Protein AF-A0A965ZSC7-F1 (afdb_monomer)

Solvent-accessible surface area (backbone atoms only — not comparable to full-atom values): 6159 Å² total; per-residue (Å²): 130,85,88,66,48,68,47,75,64,56,73,90,70,51,81,62,53,48,78,44,63,61,69,77,43,99,63,70,79,82,71,64,54,34,88,85,83,64,43,74,52,51,72,76,75,42,51,89,81,42,60,68,70,58,50,54,61,72,73,51,71,60,50,64,44,78,54,53,69,72,57,51,60,58,41,56,78,71,40,63,70,70,49,71,52,62,63,69,57,29,64,74,69,77,98

Radius of gyration: 20.05 Å; Cα contacts (8 Å, |Δi|>4): 76; chains: 1; bounding box: 38×33×57 Å

Mean predicted aligned error: 4.24 Å

Structure (mmCIF, N/CA/C/O backbone):
data_AF-A0A965ZSC7-F1
#
_entry.id   AF-A0A965ZSC7-F1
#
loop_
_atom_site.group_PDB
_atom_site.id
_atom_site.type_symbol
_atom_site.label_atom_id
_atom_site.label_alt_id
_atom_site.label_comp_id
_atom_site.label_asym_id
_atom_site.label_entity_id
_atom_site.label_seq_id
_atom_site.pdbx_PDB_ins_code
_atom_site.Cartn_x
_atom_site.Cartn_y
_atom_site.Cartn_z
_atom_site.occupancy
_atom_site.B_iso_or_equiv
_atom_site.auth_seq_id
_atom_site.auth_comp_id
_atom_site.auth_asym_id
_atom_site.auth_atom_id
_atom_site.pdbx_PDB_model_num
ATOM 1 N N . MET A 1 1 ? -9.814 -12.324 27.582 1.00 57.06 1 MET A N 1
ATOM 2 C CA . MET A 1 1 ? -9.759 -11.652 26.261 1.00 57.06 1 MET A CA 1
ATOM 3 C C . MET A 1 1 ? -10.273 -10.240 26.452 1.00 57.06 1 MET A C 1
ATOM 5 O O . MET A 1 1 ? -11.249 -10.091 27.173 1.00 57.06 1 MET A O 1
ATOM 9 N N . SER A 1 2 ? -9.608 -9.222 25.906 1.00 62.06 2 SER A N 1
ATOM 10 C CA . SER A 1 2 ? -10.027 -7.837 26.131 1.00 62.06 2 SER A CA 1
ATOM 11 C C . SER A 1 2 ? -11.410 -7.557 25.524 1.00 62.06 2 SER A C 1
ATOM 13 O O . SER A 1 2 ? -11.791 -8.118 24.493 1.00 62.06 2 SER A O 1
ATOM 15 N N . ASP A 1 3 ? -12.181 -6.709 26.200 1.00 80.00 3 ASP A N 1
ATOM 16 C CA . ASP A 1 3 ? -13.589 -6.425 25.892 1.00 80.00 3 ASP A CA 1
ATOM 17 C C . ASP A 1 3 ? -13.761 -5.291 24.858 1.00 80.00 3 ASP A C 1
ATOM 19 O O . ASP A 1 3 ? -14.822 -4.687 24.706 1.00 80.00 3 ASP A O 1
ATOM 23 N N . TYR A 1 4 ? -12.693 -4.956 24.128 1.00 87.31 4 TYR A N 1
ATOM 24 C CA . TYR A 1 4 ? -12.706 -3.832 23.200 1.00 87.31 4 TYR A CA 1
ATOM 25 C C . TYR A 1 4 ? -13.602 -4.126 21.990 1.00 87.31 4 TYR A C 1
ATOM 27 O O . TYR A 1 4 ? -13.466 -5.142 21.308 1.00 87.31 4 TYR A O 1
ATOM 35 N N . THR A 1 5 ? -14.527 -3.206 21.714 1.00 94.06 5 THR A N 1
ATOM 36 C CA . THR A 1 5 ? -15.333 -3.201 20.479 1.00 94.06 5 THR A CA 1
ATOM 37 C C . THR A 1 5 ? -14.636 -2.427 19.358 1.00 94.06 5 THR A C 1
ATOM 39 O O . THR A 1 5 ? -14.866 -2.710 18.187 1.00 94.06 5 THR A O 1
ATOM 42 N N . LYS A 1 6 ? -13.771 -1.469 19.704 1.00 96.50 6 LYS A N 1
ATOM 43 C CA . LYS A 1 6 ? -13.015 -0.625 18.776 1.00 96.50 6 LYS A CA 1
ATOM 44 C C . LYS A 1 6 ? -11.543 -0.653 19.166 1.00 96.50 6 LYS A C 1
ATOM 46 O O . LYS A 1 6 ? -11.225 -0.430 20.331 1.00 96.50 6 LYS A O 1
ATOM 51 N N . ILE A 1 7 ? -10.681 -0.898 18.192 1.00 95.62 7 ILE A N 1
ATOM 52 C CA . ILE A 1 7 ? -9.227 -0.881 18.308 1.00 95.62 7 ILE A CA 1
ATOM 53 C C . ILE A 1 7 ? -8.731 0.246 17.406 1.00 95.62 7 ILE A C 1
ATOM 55 O O . ILE A 1 7 ? -9.120 0.341 16.238 1.00 95.62 7 ILE A O 1
ATOM 59 N N . LEU A 1 8 ? -7.925 1.127 17.982 1.00 95.38 8 LEU A N 1
ATOM 60 C CA . LEU A 1 8 ? -7.270 2.232 17.298 1.00 95.38 8 LEU A CA 1
ATOM 61 C C . LEU A 1 8 ? -5.768 2.015 17.410 1.00 95.38 8 LEU A C 1
ATOM 63 O O . LEU A 1 8 ? -5.301 1.612 18.472 1.00 95.38 8 LEU A O 1
ATOM 67 N N . LEU A 1 9 ? -5.063 2.285 16.320 1.00 96.50 9 LEU A N 1
ATOM 68 C CA . LEU A 1 9 ? -3.616 2.441 16.320 1.00 96.50 9 LEU A CA 1
ATOM 69 C C . LEU A 1 9 ? -3.305 3.936 16.393 1.00 96.50 9 LEU A C 1
ATOM 71 O O . LEU A 1 9 ? -4.072 4.747 15.861 1.00 96.50 9 LEU A O 1
ATOM 75 N N . ALA A 1 10 ? -2.216 4.294 17.057 1.00 95.69 10 ALA A N 1
ATOM 76 C CA . ALA A 1 10 ? -1.660 5.635 16.979 1.00 95.69 10 ALA A CA 1
ATOM 77 C C . ALA A 1 10 ? -0.932 5.848 15.635 1.00 95.69 10 ALA A C 1
ATOM 79 O O . ALA A 1 10 ? -0.636 4.897 14.909 1.00 95.69 10 ALA A O 1
ATOM 80 N N . GLU A 1 11 ? -0.683 7.106 15.261 1.00 93.75 11 GLU A N 1
ATOM 81 C CA . GLU A 1 11 ? -0.016 7.437 13.991 1.00 93.75 11 GLU A CA 1
ATOM 82 C C . GLU A 1 11 ? 1.428 6.914 13.928 1.00 93.75 11 GLU A C 1
ATOM 84 O O . GLU A 1 11 ? 1.899 6.549 12.856 1.00 93.75 11 GLU A O 1
ATOM 89 N N . ASP A 1 12 ? 2.118 6.820 15.067 1.00 94.62 12 ASP A N 1
ATOM 90 C CA . ASP A 1 12 ? 3.470 6.258 15.185 1.00 94.62 12 ASP A CA 1
ATOM 91 C C . ASP A 1 12 ? 3.501 4.721 15.114 1.00 94.62 12 ASP A C 1
ATOM 93 O O . ASP A 1 12 ? 4.560 4.129 14.914 1.00 94.62 12 ASP A O 1
ATOM 97 N N . GLU A 1 13 ? 2.339 4.072 15.210 1.00 96.12 13 GLU A N 1
ATOM 98 C CA . GLU A 1 13 ? 2.160 2.637 14.972 1.00 96.12 13 GLU A CA 1
ATOM 99 C C . GLU A 1 13 ? 1.781 2.327 13.512 1.00 96.12 13 GLU A C 1
ATOM 101 O O . GLU A 1 13 ? 1.572 1.162 13.153 1.00 96.12 13 GLU A O 1
ATOM 106 N N . MET A 1 14 ? 1.656 3.345 12.649 1.00 96.25 14 MET A N 1
ATOM 107 C CA . MET A 1 14 ? 1.351 3.128 11.238 1.00 96.25 14 MET A CA 1
ATOM 108 C C . MET A 1 14 ? 2.491 2.388 10.522 1.00 96.25 14 MET A C 1
ATOM 110 O O . MET A 1 14 ? 3.668 2.671 10.749 1.00 96.25 14 MET A O 1
ATOM 114 N N . PRO A 1 15 ? 2.168 1.469 9.594 1.00 97.06 15 PRO A N 1
ATOM 115 C CA . PRO A 1 15 ? 3.176 0.867 8.736 1.00 97.06 15 PRO A CA 1
ATOM 116 C C . PRO A 1 15 ? 3.916 1.927 7.915 1.00 97.06 15 PRO A C 1
ATOM 118 O O . PRO A 1 15 ? 3.292 2.800 7.317 1.00 97.06 15 PRO A O 1
ATOM 121 N N . THR A 1 16 ? 5.237 1.788 7.825 1.00 97.88 16 THR A N 1
ATOM 122 C CA . THR A 1 16 ? 6.116 2.669 7.038 1.00 97.88 16 THR A CA 1
ATOM 123 C C . THR A 1 16 ? 6.501 2.080 5.680 1.00 97.88 16 THR A C 1
ATOM 125 O O . THR A 1 16 ? 7.241 2.697 4.918 1.00 97.88 16 THR A O 1
ATOM 128 N N . ARG A 1 17 ? 6.012 0.871 5.374 1.00 98.31 17 ARG A N 1
ATOM 129 C CA . ARG A 1 17 ? 6.323 0.103 4.163 1.00 98.31 17 ARG A CA 1
ATOM 130 C C . ARG A 1 17 ? 5.062 -0.502 3.573 1.00 98.31 17 ARG A C 1
ATOM 132 O O . ARG A 1 17 ? 4.231 -1.035 4.310 1.00 98.31 17 ARG A O 1
ATOM 139 N N . TRP A 1 18 ? 4.951 -0.484 2.252 1.00 98.31 18 TRP A N 1
ATOM 140 C CA . TRP A 1 18 ? 4.018 -1.342 1.533 1.00 98.31 18 TRP A CA 1
ATOM 141 C C . TRP A 1 18 ? 4.594 -2.755 1.417 1.00 98.31 18 TRP A C 1
ATOM 143 O O . TRP A 1 18 ? 5.806 -2.933 1.300 1.00 98.31 18 TRP A O 1
ATOM 153 N N . TYR A 1 19 ? 3.718 -3.757 1.453 1.00 98.31 19 TYR A N 1
ATOM 154 C CA . TYR A 1 19 ? 4.069 -5.159 1.233 1.00 98.31 19 TYR A CA 1
ATOM 155 C C . TYR A 1 19 ? 3.646 -5.581 -0.175 1.00 98.31 19 TYR A C 1
ATOM 157 O O . TYR A 1 19 ? 2.485 -5.410 -0.552 1.00 98.31 19 TYR A O 1
ATOM 165 N N . ASN A 1 20 ? 4.585 -6.146 -0.927 1.00 97.75 20 ASN A N 1
ATOM 166 C CA . ASN A 1 20 ? 4.355 -6.744 -2.233 1.00 97.75 20 ASN A CA 1
ATOM 167 C C . ASN A 1 20 ? 4.237 -8.261 -2.069 1.00 97.75 20 ASN A C 1
ATOM 169 O O . ASN A 1 20 ? 5.158 -8.910 -1.574 1.00 97.75 20 ASN A O 1
ATOM 173 N N . ILE A 1 21 ? 3.112 -8.824 -2.504 1.00 97.00 21 ILE A N 1
ATOM 174 C CA . ILE A 1 21 ? 2.840 -10.260 -2.386 1.00 97.00 21 ILE A CA 1
ATOM 175 C C . ILE A 1 21 ? 3.551 -11.097 -3.457 1.00 97.00 21 ILE A C 1
ATOM 177 O O . ILE A 1 21 ? 3.754 -12.288 -3.244 1.00 97.00 21 ILE A O 1
ATOM 181 N N . ILE A 1 22 ? 3.951 -10.499 -4.588 1.00 96.06 22 ILE A N 1
ATOM 182 C CA . ILE A 1 22 ? 4.526 -11.208 -5.746 1.00 96.06 22 ILE A CA 1
ATOM 183 C C . ILE A 1 22 ? 5.662 -12.177 -5.366 1.00 96.06 22 ILE A C 1
ATOM 185 O O . ILE A 1 22 ? 5.627 -13.314 -5.836 1.00 96.06 22 ILE A O 1
ATOM 189 N N . PRO A 1 23 ? 6.630 -11.814 -4.500 1.00 96.06 23 PRO A N 1
ATOM 190 C CA . PRO A 1 23 ? 7.751 -12.695 -4.153 1.00 96.06 23 PRO A CA 1
ATOM 191 C C . PRO A 1 23 ? 7.352 -13.931 -3.343 1.00 96.06 23 PRO A C 1
ATOM 193 O O . PRO A 1 23 ? 8.146 -14.861 -3.222 1.00 96.06 23 PRO A O 1
ATOM 196 N N . ASP A 1 24 ? 6.152 -13.921 -2.762 1.00 97.00 24 ASP A N 1
ATOM 197 C CA . ASP A 1 24 ? 5.636 -14.984 -1.902 1.00 97.00 24 ASP A CA 1
ATOM 198 C C . ASP A 1 24 ? 4.539 -15.814 -2.601 1.00 97.00 24 ASP A C 1
ATOM 200 O O . ASP A 1 24 ? 4.007 -16.761 -2.018 1.00 97.00 24 ASP A O 1
ATOM 204 N N . LEU A 1 25 ? 4.206 -15.492 -3.858 1.00 96.88 25 LEU A N 1
ATOM 205 C CA . LEU A 1 25 ? 3.310 -16.304 -4.677 1.00 96.88 25 LEU A CA 1
ATOM 206 C C . LEU A 1 25 ? 4.017 -17.583 -5.165 1.00 96.88 25 LEU A C 1
ATOM 208 O O . LEU A 1 25 ? 5.221 -17.567 -5.421 1.00 96.88 25 LEU A O 1
ATOM 212 N N . PRO A 1 26 ? 3.281 -18.699 -5.338 1.00 96.69 26 PRO A N 1
ATOM 213 C CA . PRO A 1 26 ? 3.852 -19.941 -5.867 1.00 96.69 26 PRO A CA 1
ATOM 214 C C . PRO A 1 26 ? 4.377 -19.785 -7.302 1.00 96.69 26 PRO A C 1
ATOM 216 O O . PRO A 1 26 ? 5.338 -20.448 -7.683 1.00 96.69 26 PRO A O 1
ATOM 219 N N . GLU A 1 27 ? 3.753 -18.903 -8.081 1.00 95.44 27 GLU A N 1
ATOM 220 C CA . GLU A 1 27 ? 4.181 -18.477 -9.409 1.00 95.44 27 GLU A CA 1
ATOM 221 C C . GLU A 1 27 ? 3.850 -16.984 -9.592 1.00 95.44 27 GLU A C 1
ATOM 223 O O . GLU A 1 27 ? 2.847 -16.514 -9.040 1.00 95.44 27 GLU A O 1
ATOM 228 N N . PRO A 1 28 ? 4.681 -16.214 -10.317 1.00 90.44 28 PRO A N 1
ATOM 229 C CA . PRO A 1 28 ? 4.421 -14.798 -10.536 1.00 90.44 28 PRO A CA 1
ATOM 230 C C . PRO A 1 28 ? 3.190 -14.596 -11.436 1.00 90.44 28 PRO A C 1
ATOM 232 O O . PRO A 1 28 ? 2.932 -15.421 -12.320 1.00 90.44 28 PRO A O 1
ATOM 235 N N . PRO A 1 29 ? 2.440 -13.492 -11.262 1.00 92.19 29 PRO A N 1
ATOM 236 C CA . PRO A 1 29 ? 1.368 -13.151 -12.185 1.00 92.19 29 PRO A CA 1
ATOM 237 C C . PRO A 1 29 ? 1.934 -12.941 -13.600 1.00 92.19 29 PRO A C 1
ATOM 239 O O . PRO A 1 29 ? 3.080 -12.504 -13.750 1.00 92.19 29 PRO A O 1
ATOM 242 N N . PRO A 1 30 ? 1.152 -13.241 -14.652 1.00 92.69 30 PRO A N 1
ATOM 243 C CA . PRO A 1 30 ? 1.582 -12.974 -16.016 1.00 92.69 30 PRO A CA 1
ATOM 244 C C . PRO A 1 30 ? 1.840 -11.471 -16.199 1.00 92.69 30 PRO A C 1
ATOM 246 O O . PRO A 1 30 ? 1.076 -10.657 -15.669 1.00 92.69 30 PRO A O 1
ATOM 249 N N . PRO A 1 31 ? 2.884 -11.087 -16.951 1.00 91.50 31 PRO A N 1
ATOM 250 C CA . PRO A 1 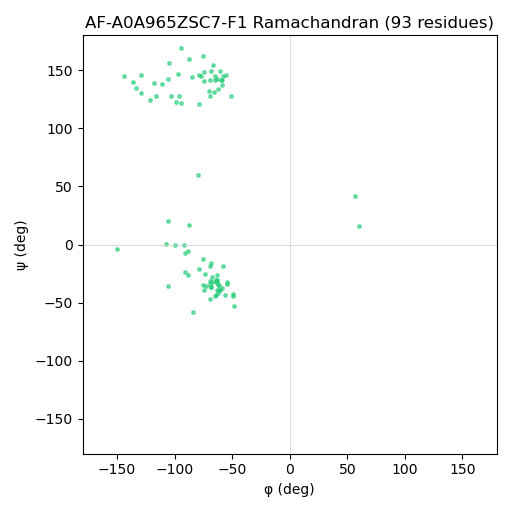31 ? 3.197 -9.683 -17.160 1.00 91.50 31 PRO A CA 1
ATOM 251 C C . PRO A 1 31 ? 2.099 -8.991 -17.983 1.00 91.50 31 PRO A C 1
ATOM 253 O O . PRO A 1 31 ? 1.425 -9.646 -18.790 1.00 91.50 31 PRO A O 1
ATOM 256 N N . PRO A 1 32 ? 1.938 -7.663 -17.842 1.00 91.38 32 PRO A N 1
ATOM 257 C CA . PRO A 1 32 ? 1.109 -6.895 -18.759 1.00 91.38 32 PRO A CA 1
ATOM 258 C C . PRO A 1 32 ? 1.641 -7.055 -20.187 1.00 91.38 32 PRO A C 1
ATOM 260 O O . PRO A 1 32 ? 2.851 -7.096 -20.408 1.00 91.38 32 PRO A O 1
ATOM 263 N N . LEU A 1 33 ? 0.738 -7.153 -21.161 1.00 94.56 33 LEU A N 1
ATOM 264 C CA . LEU A 1 33 ? 1.094 -7.324 -22.569 1.00 94.56 33 LEU A CA 1
ATOM 265 C C . LEU A 1 33 ? 0.862 -6.028 -23.341 1.00 94.56 33 LEU A C 1
ATOM 267 O O . LEU A 1 33 ? -0.141 -5.341 -23.131 1.00 94.56 33 LEU A O 1
ATOM 271 N N . HIS A 1 34 ? 1.748 -5.730 -24.285 1.00 94.31 34 HIS A N 1
ATOM 272 C CA . HIS A 1 34 ? 1.543 -4.641 -25.227 1.00 94.31 34 HIS A CA 1
ATOM 273 C C . HIS A 1 34 ? 0.344 -4.971 -26.143 1.00 94.31 34 HIS A C 1
ATOM 275 O O . HIS A 1 34 ? 0.284 -6.064 -26.713 1.00 94.31 34 HIS A O 1
ATOM 281 N N . PRO A 1 35 ? -0.620 -4.050 -26.335 1.00 92.25 35 PRO A N 1
ATOM 282 C CA . PRO A 1 35 ? -1.898 -4.363 -26.981 1.00 92.25 35 PRO A CA 1
ATOM 283 C C . PRO A 1 35 ? -1.771 -4.798 -28.451 1.00 92.25 35 PRO A C 1
ATOM 285 O O . PRO A 1 35 ? -2.567 -5.614 -28.915 1.00 92.25 35 PRO A O 1
ATOM 288 N N . GLU A 1 36 ? -0.782 -4.270 -29.178 1.00 94.12 36 GLU A N 1
ATOM 289 C CA . GLU A 1 36 ? -0.541 -4.607 -30.590 1.00 94.12 36 GLU A CA 1
ATOM 290 C C . GLU A 1 36 ? 0.289 -5.888 -30.770 1.00 94.12 36 GLU A C 1
ATOM 292 O O . GLU A 1 36 ? -0.176 -6.841 -31.393 1.00 94.12 36 GLU A O 1
ATOM 297 N N . THR A 1 37 ? 1.502 -5.934 -30.208 1.00 94.88 37 THR A N 1
ATOM 298 C CA . THR A 1 37 ? 2.429 -7.067 -30.365 1.00 94.88 37 THR A CA 1
ATOM 299 C C . THR A 1 37 ? 2.019 -8.299 -29.562 1.00 94.88 37 THR A C 1
ATOM 301 O O . THR A 1 37 ? 2.372 -9.408 -29.949 1.00 94.88 37 THR A O 1
ATOM 304 N N . ARG A 1 38 ? 1.256 -8.120 -28.472 1.00 93.31 38 ARG A N 1
ATOM 305 C CA . ARG A 1 38 ? 0.918 -9.149 -27.470 1.00 93.31 38 ARG A CA 1
ATOM 306 C C . ARG A 1 38 ? 2.120 -9.763 -26.754 1.00 93.31 38 ARG A C 1
ATOM 308 O O . ARG A 1 38 ? 1.975 -10.787 -26.093 1.00 93.31 38 ARG A O 1
ATOM 315 N N . GLU A 1 39 ? 3.271 -9.115 -26.844 1.00 95.31 39 GLU A N 1
ATOM 316 C CA . GLU A 1 39 ? 4.463 -9.456 -26.074 1.00 95.31 39 GLU A CA 1
ATOM 317 C C . GLU A 1 39 ? 4.446 -8.735 -24.715 1.00 95.31 39 GLU A C 1
ATOM 319 O O . GLU A 1 39 ? 3.725 -7.740 -24.570 1.00 95.31 39 GLU A O 1
ATOM 324 N N . PRO A 1 40 ? 5.211 -9.204 -23.710 1.00 94.75 40 PRO A N 1
ATOM 325 C CA . PRO A 1 40 ? 5.355 -8.508 -22.434 1.00 94.75 40 PRO A CA 1
ATOM 326 C C . PRO A 1 40 ? 5.735 -7.033 -22.619 1.00 94.75 40 PRO A C 1
ATOM 328 O O . PRO A 1 40 ? 6.693 -6.717 -23.324 1.00 94.75 40 PRO A O 1
ATOM 331 N N . ALA A 1 41 ? 4.973 -6.140 -21.987 1.00 94.19 41 ALA A N 1
ATOM 332 C CA . ALA A 1 41 ? 5.191 -4.702 -22.050 1.00 94.19 41 ALA A CA 1
ATOM 333 C C . ALA A 1 41 ? 6.475 -4.308 -21.309 1.00 94.19 41 ALA A C 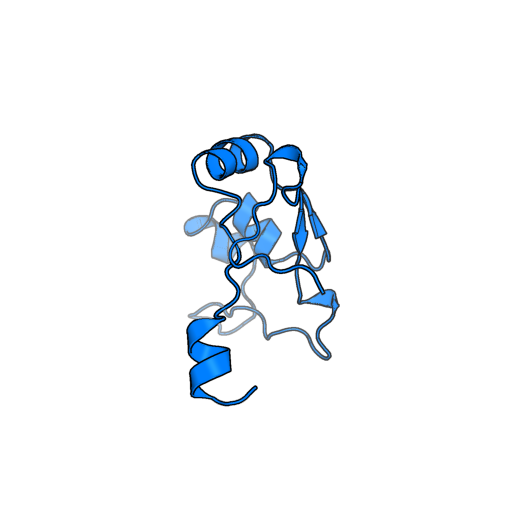1
ATOM 335 O O . ALA A 1 41 ? 6.799 -4.838 -20.243 1.00 94.19 41 ALA A O 1
ATOM 336 N N . THR A 1 42 ? 7.194 -3.348 -21.874 1.00 93.75 42 THR A N 1
ATOM 337 C CA . THR A 1 42 ? 8.398 -2.763 -21.286 1.00 93.75 42 THR A CA 1
ATOM 338 C C . THR A 1 42 ? 8.067 -1.497 -20.494 1.00 93.75 42 THR A C 1
ATOM 340 O O . THR A 1 42 ? 6.972 -0.943 -20.588 1.00 93.75 42 THR A O 1
ATOM 343 N N . ALA A 1 43 ? 9.036 -0.995 -19.724 1.00 94.25 43 ALA A N 1
ATOM 344 C CA . ALA A 1 43 ? 8.890 0.277 -19.017 1.00 94.25 43 ALA A CA 1
ATOM 345 C C . ALA A 1 43 ? 8.604 1.450 -19.974 1.00 94.25 43 ALA A C 1
ATOM 347 O O . ALA A 1 43 ? 7.804 2.328 -19.650 1.00 94.25 43 ALA A O 1
ATOM 348 N N . ASP A 1 44 ? 9.219 1.445 -21.160 1.00 94.81 44 ASP A N 1
ATOM 349 C CA . ASP A 1 44 ? 9.039 2.495 -22.166 1.00 94.81 44 ASP A CA 1
ATOM 350 C C . ASP A 1 44 ? 7.629 2.471 -22.768 1.00 94.81 44 ASP A C 1
ATOM 352 O O . ASP A 1 44 ? 7.070 3.528 -23.056 1.00 94.81 44 ASP A O 1
ATOM 356 N N . ASP A 1 45 ? 7.011 1.291 -22.870 1.00 94.50 45 ASP A N 1
ATOM 357 C CA . ASP A 1 45 ? 5.619 1.155 -23.316 1.00 94.50 45 ASP A CA 1
ATOM 358 C C . ASP A 1 45 ? 4.629 1.750 -22.296 1.00 94.50 45 ASP A C 1
ATOM 360 O O . ASP A 1 45 ? 3.545 2.212 -22.660 1.00 94.50 45 ASP A O 1
ATOM 364 N N . LEU A 1 46 ? 5.002 1.765 -21.010 1.00 93.56 46 LEU A N 1
ATOM 365 C CA . LEU A 1 46 ? 4.192 2.288 -19.905 1.00 93.56 46 LEU A CA 1
ATOM 366 C C . LEU A 1 46 ? 4.446 3.774 -19.612 1.00 93.56 46 LEU A C 1
ATOM 368 O O . LEU A 1 46 ? 3.573 4.450 -19.060 1.00 93.56 46 LEU A O 1
ATOM 372 N N . ALA A 1 47 ? 5.614 4.298 -19.989 1.00 95.75 47 ALA A N 1
ATOM 373 C CA . ALA A 1 47 ? 6.040 5.673 -19.724 1.00 95.75 47 ALA A CA 1
ATOM 374 C C . ALA A 1 47 ? 5.063 6.770 -20.207 1.00 95.75 47 ALA A C 1
ATOM 376 O O . ALA A 1 47 ? 4.942 7.786 -19.518 1.00 95.75 47 ALA A O 1
ATOM 377 N N . PRO A 1 48 ? 4.323 6.612 -21.326 1.00 94.75 48 PRO A N 1
ATOM 378 C CA . PRO A 1 48 ? 3.312 7.590 -21.736 1.00 94.75 48 PRO A CA 1
ATOM 379 C C . PRO A 1 48 ? 2.075 7.639 -20.826 1.00 94.75 48 PRO A C 1
ATOM 381 O O . PRO A 1 48 ? 1.311 8.601 -20.893 1.00 94.75 48 PRO A O 1
ATOM 384 N N . LEU A 1 49 ? 1.844 6.600 -20.018 1.00 93.88 49 LEU A N 1
ATOM 385 C CA . LEU A 1 49 ? 0.630 6.423 -19.217 1.00 93.88 49 LEU A CA 1
ATOM 386 C C . LEU A 1 49 ? 0.863 6.696 -17.732 1.00 93.88 49 LEU A C 1
ATOM 388 O O . LEU A 1 49 ? -0.026 7.214 -17.053 1.00 93.88 49 LEU A O 1
ATOM 392 N N . PHE A 1 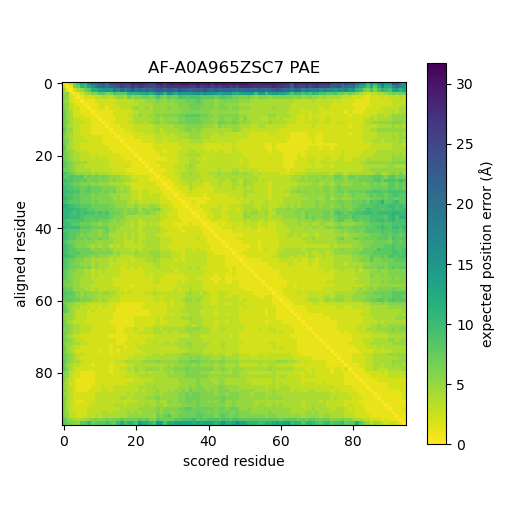50 ? 2.044 6.343 -17.224 1.00 96.38 50 PHE A N 1
ATOM 393 C CA . PHE A 1 50 ? 2.320 6.328 -15.794 1.00 96.38 50 PHE A CA 1
ATOM 394 C C . PHE A 1 50 ? 3.599 7.096 -15.436 1.00 96.38 50 PHE A C 1
ATOM 396 O O . PHE A 1 50 ? 4.581 7.065 -16.178 1.00 96.38 50 PHE A O 1
ATOM 403 N N . PRO A 1 51 ? 3.640 7.753 -14.262 1.00 97.06 51 PRO A N 1
ATOM 404 C CA . PRO A 1 51 ? 4.883 8.255 -13.694 1.00 97.06 51 PRO A CA 1
ATOM 405 C C . PRO A 1 51 ? 5.901 7.131 -13.491 1.00 97.06 51 PRO A C 1
ATOM 407 O O . PRO A 1 51 ? 5.546 6.032 -13.064 1.00 97.06 51 PRO A O 1
ATOM 410 N N . LYS A 1 52 ? 7.185 7.450 -13.683 1.00 96.31 52 LYS A N 1
ATOM 411 C CA . LYS A 1 52 ? 8.301 6.501 -13.541 1.00 96.31 52 LYS A CA 1
ATOM 412 C C . LYS A 1 52 ? 8.264 5.704 -12.230 1.00 96.31 52 LYS A C 1
ATOM 414 O O . LYS A 1 52 ? 8.462 4.499 -12.258 1.00 96.31 52 LYS A O 1
ATOM 419 N N . ALA A 1 53 ? 7.950 6.353 -11.107 1.00 95.62 53 ALA A N 1
ATOM 420 C CA . ALA A 1 53 ? 7.882 5.692 -9.803 1.00 95.62 53 ALA A CA 1
ATOM 421 C C . ALA A 1 53 ? 6.800 4.596 -9.734 1.00 95.62 53 ALA A C 1
ATOM 423 O O . ALA A 1 53 ? 7.012 3.577 -9.088 1.00 95.62 53 ALA A O 1
ATOM 424 N N . LEU A 1 54 ? 5.659 4.772 -10.415 1.00 95.38 54 LEU A N 1
ATOM 425 C CA . LEU A 1 54 ? 4.627 3.730 -10.477 1.00 95.38 54 LEU A CA 1
ATOM 426 C C . LEU A 1 54 ? 5.063 2.566 -11.370 1.00 95.38 54 LEU A C 1
ATOM 428 O O . LEU A 1 54 ? 4.786 1.417 -11.050 1.00 95.38 54 LEU A O 1
ATOM 432 N N . ILE A 1 55 ? 5.788 2.853 -12.453 1.00 96.00 55 ILE A N 1
ATOM 433 C CA . ILE A 1 55 ? 6.353 1.821 -13.334 1.00 96.00 55 ILE A CA 1
ATOM 434 C C . ILE A 1 55 ? 7.400 0.994 -12.577 1.00 96.00 55 ILE A C 1
ATOM 436 O O . ILE A 1 55 ? 7.383 -0.230 -12.637 1.00 96.00 55 ILE A O 1
ATOM 440 N N . GLU A 1 56 ? 8.279 1.646 -11.813 1.00 94.88 56 GLU A N 1
ATOM 441 C CA . GLU A 1 56 ? 9.266 0.967 -10.963 1.00 94.88 56 GLU A CA 1
ATOM 442 C C . GLU A 1 56 ? 8.593 0.069 -9.908 1.00 94.88 56 GLU A C 1
ATOM 444 O O . GLU A 1 56 ? 9.057 -1.046 -9.673 1.00 94.88 56 GLU A O 1
ATOM 449 N N . GLN A 1 57 ? 7.478 0.515 -9.318 1.00 94.75 57 GLN A N 1
ATOM 450 C CA . GLN A 1 57 ? 6.689 -0.287 -8.374 1.00 94.75 57 GLN A CA 1
ATOM 451 C C . GLN A 1 57 ? 5.983 -1.482 -9.032 1.00 94.75 57 GLN A C 1
ATOM 453 O O . GLN A 1 57 ? 5.899 -2.540 -8.419 1.00 94.75 57 GLN A O 1
ATOM 458 N N . GLU A 1 58 ? 5.493 -1.339 -10.264 1.00 92.94 58 GLU A N 1
ATOM 459 C CA . GLU A 1 58 ? 4.854 -2.435 -11.007 1.00 92.94 58 GLU A CA 1
ATOM 460 C C . GLU A 1 58 ? 5.867 -3.520 -11.400 1.00 92.94 58 GLU A C 1
ATOM 462 O O . GLU A 1 58 ? 5.568 -4.711 -11.381 1.00 92.94 58 GLU A O 1
ATOM 467 N N . MET A 1 59 ? 7.089 -3.113 -11.750 1.00 91.19 59 MET A N 1
ATOM 468 C CA . MET A 1 59 ? 8.111 -4.020 -12.276 1.00 91.19 59 MET A CA 1
ATOM 469 C C . MET A 1 59 ? 9.022 -4.631 -11.199 1.00 91.19 59 MET A C 1
ATOM 471 O O . MET A 1 59 ? 9.842 -5.495 -11.519 1.00 91.19 59 MET A O 1
ATOM 475 N N . THR A 1 60 ? 8.923 -4.201 -9.936 1.00 93.06 60 THR A N 1
ATOM 476 C CA . THR A 1 60 ? 9.785 -4.709 -8.858 1.00 93.06 60 THR A CA 1
ATOM 477 C C . THR A 1 60 ? 9.263 -6.004 -8.228 1.00 93.06 60 THR A C 1
ATOM 479 O O . THR A 1 60 ? 8.067 -6.199 -8.013 1.00 93.06 60 THR A O 1
ATOM 482 N N . ALA A 1 61 ? 10.198 -6.880 -7.853 1.00 93.44 61 ALA A N 1
ATOM 483 C CA . ALA A 1 61 ? 9.953 -8.071 -7.037 1.00 93.44 61 ALA A CA 1
ATOM 484 C C . ALA A 1 61 ? 10.470 -7.898 -5.594 1.00 93.44 61 ALA A C 1
ATOM 486 O O . ALA A 1 61 ? 10.728 -8.872 -4.887 1.00 93.44 61 ALA A O 1
ATOM 487 N N . GLU A 1 62 ? 10.669 -6.662 -5.135 1.00 97.19 62 GLU A N 1
ATOM 488 C CA . GLU A 1 62 ? 10.989 -6.398 -3.733 1.00 97.19 62 GLU A CA 1
ATOM 489 C C . GLU A 1 62 ? 9.775 -6.670 -2.843 1.00 97.19 62 GLU A C 1
ATOM 491 O O . GLU A 1 62 ? 8.676 -6.199 -3.122 1.00 97.19 62 GLU A O 1
ATOM 496 N N . ARG A 1 63 ? 9.975 -7.414 -1.745 1.00 97.69 63 ARG A N 1
ATOM 497 C CA . ARG A 1 63 ? 8.902 -7.779 -0.800 1.00 97.69 63 ARG A CA 1
ATOM 498 C C . ARG A 1 63 ? 8.347 -6.573 -0.034 1.00 97.69 63 ARG A C 1
ATOM 500 O O . ARG A 1 63 ? 7.171 -6.561 0.318 1.00 97.69 63 ARG A O 1
ATOM 507 N N . TYR A 1 64 ? 9.187 -5.580 0.249 1.00 98.38 64 TYR A N 1
ATOM 508 C CA . TYR A 1 64 ? 8.798 -4.377 0.978 1.00 98.38 64 TYR A CA 1
ATOM 509 C C . TYR A 1 64 ? 9.321 -3.135 0.278 1.00 98.38 64 TYR A C 1
ATOM 511 O O . TYR A 1 64 ? 10.495 -3.088 -0.069 1.00 98.38 64 TYR A O 1
ATOM 519 N N . ILE A 1 65 ? 8.459 -2.132 0.147 1.00 98.12 65 ILE A N 1
ATOM 520 C CA . ILE A 1 65 ? 8.765 -0.849 -0.485 1.00 98.12 65 ILE A CA 1
ATOM 521 C C . ILE A 1 65 ? 8.503 0.238 0.557 1.00 98.12 65 ILE A C 1
ATOM 523 O O . ILE A 1 65 ? 7.410 0.284 1.126 1.00 98.12 65 ILE A O 1
ATOM 527 N N . ASP A 1 66 ? 9.495 1.082 0.843 1.00 97.88 66 ASP A N 1
ATOM 528 C CA . ASP A 1 66 ? 9.333 2.193 1.787 1.00 97.88 66 ASP A CA 1
ATOM 529 C C . ASP A 1 66 ? 8.265 3.178 1.281 1.00 97.88 66 ASP A C 1
ATOM 531 O O . ASP A 1 66 ? 8.246 3.555 0.108 1.00 97.88 66 ASP A O 1
ATOM 535 N N . ILE A 1 67 ? 7.361 3.588 2.175 1.00 97.94 67 ILE A N 1
ATOM 536 C CA . ILE A 1 67 ? 6.349 4.604 1.876 1.00 97.94 67 ILE A CA 1
ATOM 537 C C . ILE A 1 67 ? 7.034 5.971 1.969 1.00 97.94 67 ILE A C 1
ATOM 539 O O . ILE A 1 67 ? 7.532 6.298 3.053 1.00 97.94 67 ILE A O 1
ATOM 543 N N . PRO A 1 68 ? 7.038 6.783 0.892 1.00 97.44 68 PRO A N 1
ATOM 544 C CA . PRO A 1 68 ? 7.611 8.124 0.928 1.00 97.44 68 PRO A CA 1
ATOM 545 C C . PRO A 1 68 ? 6.999 8.973 2.045 1.00 97.44 68 PRO A C 1
ATOM 547 O O . PRO A 1 68 ? 5.807 8.850 2.343 1.00 97.44 68 PRO A O 1
ATOM 550 N N . GLU A 1 69 ? 7.806 9.844 2.649 1.00 97.19 69 GLU A N 1
ATOM 551 C CA . GLU A 1 69 ? 7.400 10.672 3.791 1.00 97.19 69 GLU A CA 1
ATOM 552 C C . GLU A 1 69 ? 6.162 11.517 3.463 1.00 97.19 69 GLU A C 1
ATOM 554 O O . GLU A 1 69 ? 5.189 11.508 4.216 1.00 97.19 69 GLU A O 1
ATOM 559 N N . GLU A 1 70 ? 6.123 12.124 2.276 1.00 97.69 70 GLU A N 1
ATOM 560 C CA . GLU A 1 70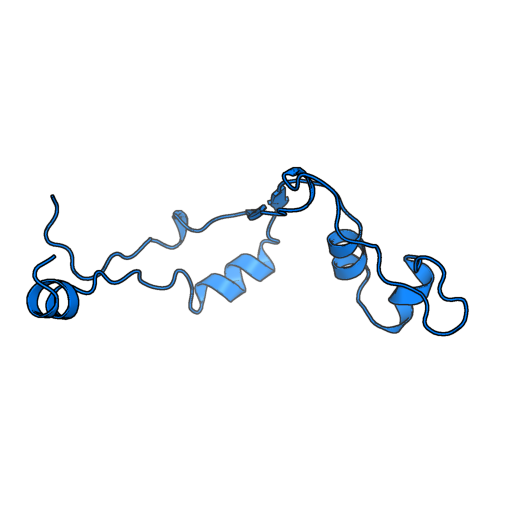 ? 4.997 12.946 1.831 1.00 97.69 70 GLU A CA 1
ATOM 561 C C . GLU A 1 70 ? 3.704 12.129 1.695 1.00 97.69 70 GLU A C 1
ATOM 563 O O . GLU A 1 70 ? 2.606 12.634 1.937 1.00 97.69 70 GLU A O 1
ATOM 568 N N . VAL A 1 71 ? 3.812 10.846 1.333 1.00 97.19 71 VAL A N 1
ATOM 569 C CA . VAL A 1 71 ? 2.655 9.945 1.250 1.00 97.19 71 VAL A CA 1
ATOM 570 C C . VAL A 1 71 ? 2.185 9.543 2.646 1.00 97.19 71 VAL A C 1
ATOM 572 O O . VAL A 1 71 ? 0.976 9.489 2.885 1.00 97.19 71 VAL A O 1
ATOM 575 N N . GLN A 1 72 ? 3.106 9.304 3.585 1.00 97.25 72 GLN A N 1
ATOM 576 C CA . GLN A 1 72 ? 2.741 9.050 4.980 1.00 97.25 72 GLN A CA 1
ATOM 577 C C . GLN A 1 72 ? 2.029 10.249 5.608 1.00 97.25 72 GLN A C 1
ATOM 579 O O . GLN A 1 72 ? 1.017 10.064 6.282 1.00 97.25 72 GLN A O 1
ATOM 584 N N . ASP A 1 73 ? 2.499 11.467 5.349 1.00 97.12 73 ASP A N 1
ATOM 585 C CA . ASP A 1 73 ? 1.863 12.685 5.852 1.00 97.12 73 ASP A CA 1
ATOM 586 C C . ASP A 1 73 ? 0.447 12.868 5.305 1.00 97.12 73 ASP A C 1
ATOM 588 O O . ASP A 1 73 ? -0.470 13.214 6.050 1.00 97.12 73 ASP A O 1
ATOM 592 N N . VAL A 1 74 ? 0.229 12.540 4.028 1.00 97.81 74 VAL A N 1
ATOM 593 C CA . VAL A 1 74 ? -1.121 12.497 3.452 1.00 97.81 74 VAL A CA 1
ATOM 594 C C . VAL A 1 74 ? -1.974 11.422 4.127 1.00 97.81 74 VAL A C 1
ATOM 596 O O . VAL A 1 74 ? -3.135 11.674 4.446 1.00 97.81 74 VAL A O 1
ATOM 599 N N . TYR A 1 75 ? -1.431 10.229 4.379 1.00 97.75 75 TYR A N 1
ATOM 600 C CA . TYR A 1 75 ? -2.183 9.169 5.049 1.00 97.75 75 TYR A CA 1
ATOM 601 C C . TYR A 1 75 ? -2.635 9.561 6.456 1.00 97.75 75 TYR A C 1
ATOM 603 O O . TYR A 1 75 ? -3.777 9.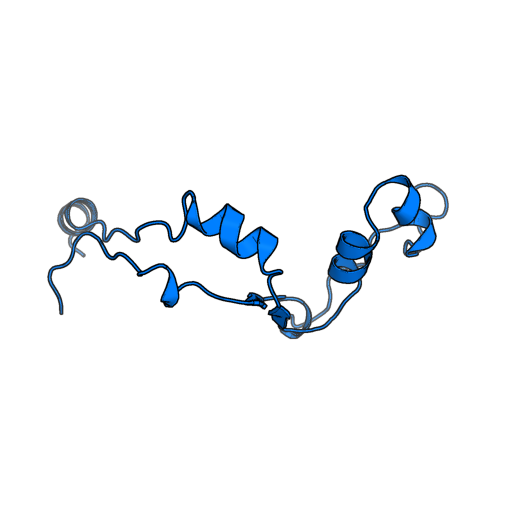253 6.797 1.00 97.75 75 TYR A O 1
ATOM 611 N N . LYS A 1 76 ? -1.816 10.273 7.239 1.00 95.81 76 LYS A N 1
ATOM 612 C CA . LYS A 1 76 ? -2.169 10.725 8.603 1.00 95.81 76 LYS A CA 1
ATOM 613 C C . LYS A 1 76 ? -3.435 11.590 8.659 1.00 95.81 76 LYS A C 1
ATOM 615 O O . LYS A 1 76 ? -4.072 11.679 9.701 1.00 95.81 76 LYS A O 1
ATOM 620 N N . LEU A 1 77 ? -3.885 12.164 7.538 1.00 96.69 77 LEU A N 1
ATOM 621 C CA . LEU A 1 77 ? -5.156 12.897 7.479 1.00 96.69 77 LEU A CA 1
ATOM 622 C C . LEU A 1 77 ? -6.390 12.014 7.774 1.00 96.69 77 LEU A C 1
ATOM 624 O O . LEU A 1 77 ? -7.422 12.537 8.195 1.00 96.69 77 LEU A O 1
ATOM 628 N N . TRP A 1 78 ? -6.325 10.695 7.536 1.00 95.06 78 TRP A N 1
ATOM 629 C CA . TRP A 1 78 ? -7.460 9.770 7.753 1.00 95.06 78 TRP A CA 1
ATOM 630 C C . TRP A 1 78 ? -7.083 8.325 8.133 1.00 95.06 78 TRP A C 1
ATOM 632 O O . TRP A 1 78 ? -7.967 7.490 8.358 1.00 95.06 78 TRP A O 1
ATOM 642 N N . ARG A 1 79 ? -5.795 7.986 8.164 1.00 97.12 79 ARG A N 1
ATOM 643 C CA . ARG A 1 79 ? -5.246 6.709 8.637 1.00 97.12 79 ARG A CA 1
ATOM 644 C C . ARG A 1 79 ? -4.602 6.916 10.018 1.00 97.12 79 ARG A C 1
ATOM 646 O O . ARG A 1 79 ? -4.194 8.031 10.314 1.00 97.12 79 ARG A O 1
ATOM 653 N N . PRO A 1 80 ? -4.478 5.855 10.832 1.00 96.50 80 PRO A N 1
ATOM 654 C CA . PRO A 1 80 ? -4.950 4.491 10.590 1.00 96.50 80 PRO A CA 1
ATOM 655 C C . PRO A 1 80 ? -6.466 4.355 10.796 1.00 96.50 80 PRO A C 1
ATOM 657 O O . PRO A 1 80 ? -7.075 4.981 11.660 1.00 96.50 80 PRO A O 1
ATOM 660 N N . SER A 1 81 ? -7.107 3.509 9.987 1.00 96.88 81 SER A N 1
ATOM 661 C CA . SER A 1 81 ? -8.540 3.239 10.139 1.00 96.88 81 SER A CA 1
ATOM 662 C C . SER A 1 81 ? -8.803 2.345 11.360 1.00 96.88 81 SER A C 1
ATOM 664 O O . SER A 1 81 ? -8.060 1.384 11.564 1.00 96.88 81 SER A O 1
ATOM 666 N N . PRO A 1 82 ? -9.873 2.588 12.140 1.00 96.56 82 PRO A N 1
ATOM 667 C CA . PRO A 1 82 ? -10.223 1.746 13.281 1.00 96.56 82 PRO A CA 1
ATOM 668 C C . PRO A 1 82 ? -10.578 0.317 12.859 1.00 96.56 82 PRO A C 1
ATOM 670 O O . PRO A 1 82 ? -11.303 0.113 11.885 1.00 96.56 82 PRO A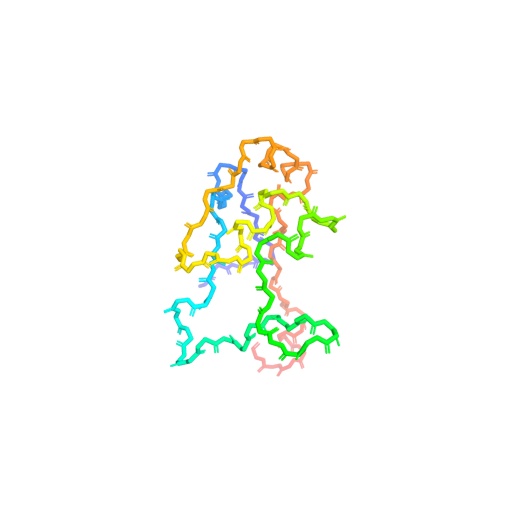 O 1
ATOM 673 N N . LEU A 1 83 ? -10.167 -0.661 13.664 1.00 96.56 83 LEU A N 1
ATOM 674 C CA . LEU A 1 83 ? -10.660 -2.034 13.582 1.00 96.56 83 LEU A CA 1
ATOM 675 C C . LEU A 1 83 ? -11.792 -2.223 14.597 1.00 96.56 83 LEU A C 1
ATOM 677 O O . LEU A 1 83 ? -11.633 -1.929 15.782 1.00 96.56 83 LEU A O 1
ATOM 681 N N . PHE A 1 84 ? -12.937 -2.734 14.150 1.00 96.75 84 PHE A N 1
ATOM 682 C CA . PHE A 1 84 ? -14.072 -3.019 15.025 1.00 96.75 84 PHE A CA 1
ATOM 683 C C . PHE A 1 84 ? -14.304 -4.516 15.168 1.00 96.75 84 PHE A C 1
ATOM 685 O O . PHE A 1 84 ? -14.303 -5.256 14.187 1.00 96.75 84 PHE A O 1
ATOM 692 N N . ARG A 1 85 ? -14.594 -4.945 16.396 1.00 95.94 85 ARG A N 1
ATO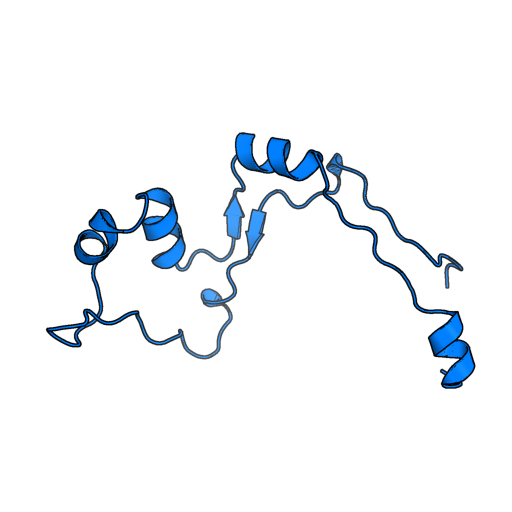M 693 C CA . ARG A 1 85 ? -15.068 -6.296 16.679 1.00 95.94 85 ARG A CA 1
ATOM 694 C C . ARG A 1 85 ? -16.592 -6.308 16.730 1.00 95.94 85 ARG A C 1
ATOM 696 O O . ARG A 1 85 ? -17.204 -5.605 17.536 1.00 95.94 85 ARG A O 1
ATOM 703 N N . ALA A 1 86 ? -17.221 -7.123 15.891 1.00 96.31 86 ALA A N 1
ATOM 704 C CA . ALA A 1 86 ? -18.669 -7.132 15.698 1.00 96.31 86 ALA A CA 1
ATOM 705 C C . ALA A 1 86 ? -19.434 -7.901 16.802 1.00 96.31 86 ALA A C 1
ATOM 707 O O . ALA A 1 86 ? -20.187 -8.826 16.524 1.00 96.31 86 ALA A O 1
ATOM 708 N N . ARG A 1 87 ? -19.322 -7.481 18.069 1.00 93.38 87 ARG A N 1
ATOM 709 C CA . ARG A 1 87 ? -19.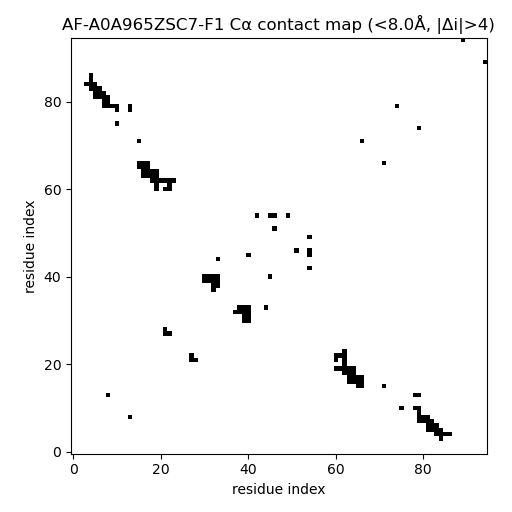904 -8.168 19.250 1.00 93.38 87 ARG A CA 1
ATOM 710 C C . ARG A 1 87 ? -21.409 -8.443 19.188 1.00 93.38 87 ARG A C 1
ATOM 712 O O . ARG A 1 87 ? -21.914 -9.373 19.810 1.00 93.38 87 ARG A O 1
ATOM 719 N N . ARG A 1 88 ? -22.168 -7.567 18.526 1.00 94.69 88 ARG A N 1
ATOM 720 C CA . ARG A 1 88 ? -23.623 -7.745 18.364 1.00 94.69 88 ARG A CA 1
ATOM 721 C C . ARG A 1 88 ? -23.939 -8.819 17.327 1.00 94.69 88 ARG A C 1
ATOM 723 O O . ARG A 1 88 ? -24.903 -9.547 17.514 1.00 94.69 88 ARG A O 1
ATOM 730 N N . LEU A 1 89 ? -23.112 -8.911 16.286 1.00 97.00 89 LEU A N 1
ATOM 731 C CA . LEU A 1 89 ? -23.201 -9.967 15.289 1.00 97.00 89 LEU A CA 1
ATOM 732 C C . LEU A 1 89 ? -22.798 -11.310 15.907 1.00 97.00 89 LEU A C 1
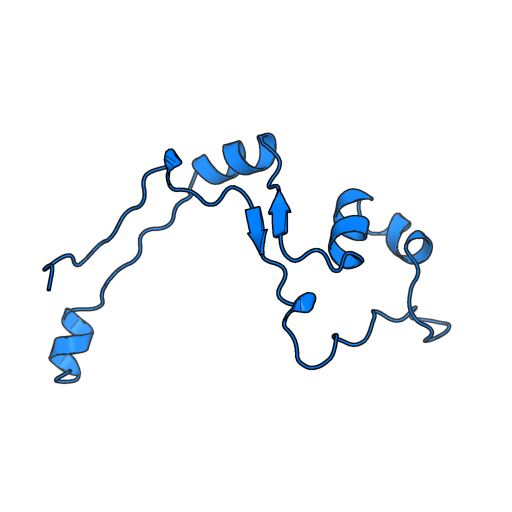ATOM 734 O O . LEU A 1 89 ? -23.563 -12.251 15.797 1.00 97.00 89 LEU A O 1
ATOM 738 N N . GLU A 1 90 ? -21.685 -11.361 16.645 1.00 96.88 90 GLU A N 1
ATOM 739 C CA . GLU A 1 90 ? -21.244 -12.540 17.420 1.00 96.88 90 GLU A CA 1
ATOM 740 C C . GLU A 1 90 ? -22.387 -13.118 18.277 1.00 96.88 90 GLU A C 1
ATOM 742 O O . GLU A 1 90 ? -22.769 -14.272 18.121 1.00 96.88 90 GLU A O 1
ATOM 747 N N . ARG A 1 91 ? -23.042 -12.273 19.089 1.00 95.50 91 ARG A N 1
ATOM 748 C CA . ARG A 1 91 ? -24.202 -12.681 19.905 1.00 95.50 91 ARG A CA 1
ATOM 749 C C . ARG A 1 91 ? -25.403 -13.171 19.099 1.00 95.50 91 ARG A C 1
ATOM 751 O O . ARG A 1 91 ? -26.131 -14.027 19.579 1.00 95.50 91 ARG A O 1
ATOM 758 N N . MET A 1 92 ? -25.654 -12.592 17.926 1.00 98.12 92 MET A N 1
ATOM 759 C CA . MET A 1 92 ? -26.736 -13.044 17.044 1.00 98.12 92 MET A CA 1
ATOM 760 C C . MET A 1 92 ? -26.423 -14.417 16.438 1.00 98.12 92 MET A C 1
ATOM 762 O O . MET A 1 92 ? -27.341 -15.198 16.207 1.00 98.12 92 MET A O 1
ATOM 766 N N . LEU A 1 93 ? -25.146 -14.682 16.163 1.00 98.12 93 LEU A N 1
ATOM 767 C CA . LEU A 1 93 ? -24.667 -15.916 15.549 1.00 98.12 93 LEU A CA 1
ATOM 768 C C . LEU A 1 93 ? -24.344 -17.024 16.565 1.00 98.12 93 LEU A C 1
ATOM 770 O O . LEU A 1 93 ? -24.045 -18.133 16.139 1.00 98.12 93 LEU A O 1
ATOM 774 N N . ASP A 1 94 ? -24.423 -16.736 17.868 1.00 95.25 94 ASP A N 1
ATOM 775 C CA . ASP A 1 94 ? -24.034 -17.642 18.962 1.00 95.25 94 ASP A CA 1
ATOM 776 C C . ASP A 1 94 ? -22.568 -18.123 18.853 1.00 95.25 94 ASP A C 1
ATOM 778 O O . ASP A 1 94 ? -22.251 -19.295 19.052 1.00 95.25 94 ASP A O 1
ATOM 782 N N . THR A 1 95 ? -21.666 -17.194 18.499 1.00 88.69 95 THR A N 1
ATOM 783 C CA . THR A 1 95 ? -20.208 -17.407 18.337 1.00 88.69 95 THR A CA 1
ATOM 784 C C . THR A 1 95 ? -19.376 -16.458 19.184 1.00 88.69 95 THR A C 1
ATOM 786 O O . THR A 1 95 ? -19.809 -15.290 19.318 1.00 88.69 95 THR A O 1
#

Secondary structure (DSSP, 8-state):
----SEE---GGGS-SEEEP-GGGSSSPPPPPB-TTT-SBPPHHHHTTTS-HHHHHHHH---SEEEPPHHHHHHHHTT-SPPEE--HHHHHHHT-

pLDDT: mean 94.59, std 5.78, range [57.06, 98.38]

Foldseek 3Di:
DDPDQKDADDLVRDDQKDFDCQLVDPHGDDADADPPVRHHDDLVSCVVPDDSVVSCVSPDPDGIDGDDPVNSVVCVVQDDDMDGDPVVVCVVVVD

Nearest PDB structures (foldseek):
  4qys-assembly1_A  TM=8.877E-01  e=1.218E-05  Saccharolobus solfataricus P2
  6hte-assembly1_D  TM=9.260E-01  e=2.260E-05  Saccharolobus solfataricus
  4qys-assembly1_B  TM=8.945E-01  e=3.413E-05  Saccharolobus solfataricus P2
  6hul-assembly1_B  TM=8.551E-01  e=1.024E-04  Saccharolobus solfataricus

Sequence (95 aa):
MSDYTKILLAEDEMPTRWYNIIPDLPEPPPPPLHPETREPATADDLAPLFPKALIEQEMTAERYIDIPEEVQDVYKLWRPSPLFRARRLERMLDT